Protein AF-A0A1E1KGR1-F1 (afdb_monomer)

Sequence (133 aa):
MHYTGIPYPMNTPFLPKNTVVKKYLQGYAKELEYRNLIKYIYNITAVESCYYNASGGKALGDGNLGKWPIKFNNGKTFFGECSFWDAVVVAVGTFTQQHKVLIVEGGPSYWEMSRDVAEVSSGKKLGFCQGCK

Organism: NCBI:txid914238

Secondary structure (DSSP, 8-state):
---TT-PPPTT--SS--HHHHHHHHHHHHHHHHHTT---TT-EEEEE---PPPTT----S-GGGTT-EEEEEE-SS-SSPEEEEES-------STTS---------SHHHHHHHHHHHHH--S--PPP-----

Solvent-accessible surface area (backbone atoms only — not comparable to full-atom values): 9107 Å² total; per-residue (Å²): 144,63,59,90,97,48,76,74,65,87,90,63,55,98,80,62,56,67,72,56,54,51,51,51,54,51,60,63,43,48,61,44,47,74,71,62,73,61,71,83,70,56,48,75,76,47,77,46,80,66,76,81,53,102,82,77,76,77,75,69,60,90,89,48,75,78,27,35,43,37,32,31,38,64,85,82,54,95,65,68,47,76,47,76,32,85,74,85,86,90,82,83,70,76,84,79,62,78,65,88,79,83,83,93,67,93,56,76,65,42,66,54,54,54,50,62,48,50,77,73,29,92,64,82,85,76,75,86,81,89,70,86,125

Nearest PDB structures (foldseek):
  3l0x-assembly1_A  TM=2.646E-01  e=8.113E-01  Saccharomyces cerevisiae
  8p0w-assembly1_B  TM=2.230E-01  e=1.891E+00  Homo sapiens

Mean predicted aligned error: 14.58 Å

InterPro domains:
  IPR036188 FAD/NAD(P)-binding domain superfamily [G3DSA:3.50.50.60] (1-106)

Foldseek 3Di:
DDPVPQDQDPPQDPDHDVVSVVVSVVVVCVVVVVVVVDDPQKAFDDWDFDDDDPVGDDDPDPVQPQWIWTWTDNPPDPDTDIDTHNDDDDDPDPLPDQDDDDDDDDDPVCVVVVVVVCVSHPDDPDDDDPDPD

pLDDT: mean 73.52, std 15.31, range [38.25, 93.12]

Structure (mmCIF, N/CA/C/O backbone):
data_AF-A0A1E1KGR1-F1
#
_entry.id   AF-A0A1E1KGR1-F1
#
loop_
_atom_site.group_PDB
_atom_site.id
_atom_site.type_symbol
_atom_site.label_atom_id
_atom_site.label_alt_id
_atom_site.label_comp_id
_atom_site.label_asym_id
_atom_site.label_entity_id
_atom_site.label_seq_id
_atom_site.pdbx_PDB_ins_code
_atom_site.Cartn_x
_atom_site.Cartn_y
_atom_site.Cartn_z
_atom_site.occupancy
_atom_site.B_iso_or_equiv
_atom_site.auth_seq_id
_atom_site.auth_comp_id
_atom_site.auth_asym_id
_atom_site.auth_atom_id
_atom_site.pdbx_PDB_model_num
ATOM 1 N N . MET A 1 1 ? -16.578 -8.519 7.960 1.00 78.50 1 MET A N 1
ATOM 2 C CA . MET A 1 1 ? -15.601 -7.987 6.983 1.00 78.50 1 MET A CA 1
ATOM 3 C C . MET A 1 1 ? -14.172 -8.344 7.402 1.00 78.50 1 MET A C 1
ATOM 5 O O . MET A 1 1 ? -13.396 -7.456 7.713 1.00 78.50 1 MET A O 1
ATOM 9 N N . HIS A 1 2 ? -13.820 -9.629 7.457 1.00 86.94 2 HIS A N 1
ATOM 10 C CA . HIS A 1 2 ? -12.437 -10.058 7.701 1.00 86.94 2 HIS A CA 1
ATOM 11 C C . HIS A 1 2 ? -11.959 -10.905 6.519 1.00 86.94 2 HIS A C 1
ATOM 13 O O . HIS A 1 2 ? -12.783 -11.516 5.837 1.00 86.94 2 HIS A O 1
ATOM 19 N N . TYR A 1 3 ? -10.652 -10.938 6.272 1.00 88.44 3 TYR A N 1
ATOM 20 C CA . TYR A 1 3 ? -10.059 -11.852 5.303 1.00 88.44 3 TYR A CA 1
ATOM 21 C C . TYR A 1 3 ? -10.188 -13.295 5.783 1.00 88.44 3 TYR A C 1
ATOM 23 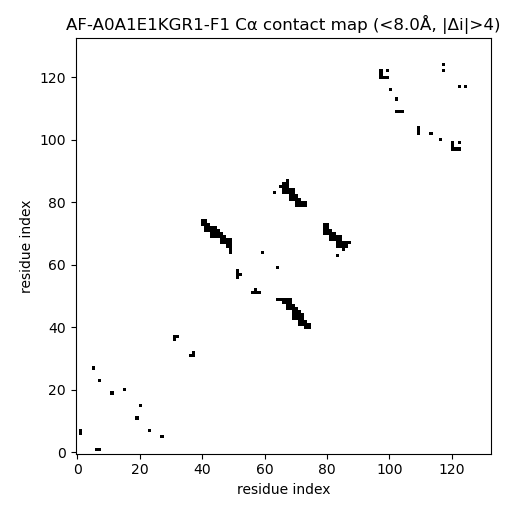O O . TYR A 1 3 ? -10.034 -13.587 6.970 1.00 88.44 3 TYR A O 1
ATOM 31 N N . THR A 1 4 ? -10.463 -14.208 4.854 1.00 90.00 4 THR A N 1
ATOM 32 C CA . THR A 1 4 ? -10.519 -15.642 5.156 1.00 90.00 4 THR A CA 1
ATOM 33 C C . THR A 1 4 ? -9.199 -16.090 5.785 1.00 90.00 4 THR A C 1
ATOM 35 O O . THR A 1 4 ? -8.130 -15.776 5.271 1.00 90.00 4 THR A O 1
ATOM 38 N N . GLY A 1 5 ? -9.275 -16.784 6.923 1.00 88.50 5 GLY A N 1
ATOM 39 C CA . GLY A 1 5 ? -8.099 -17.240 7.675 1.00 88.50 5 GLY A CA 1
ATOM 40 C C . GLY A 1 5 ? -7.472 -16.201 8.613 1.00 88.50 5 GLY A C 1
ATOM 41 O O . GLY A 1 5 ? -6.570 -16.551 9.366 1.00 88.50 5 GLY A O 1
ATOM 42 N N . ILE A 1 6 ? -7.955 -14.954 8.627 1.00 89.56 6 ILE A N 1
ATOM 43 C CA . ILE A 1 6 ? -7.427 -13.887 9.490 1.00 89.56 6 ILE A CA 1
ATOM 44 C C . ILE A 1 6 ? -8.600 -13.239 10.229 1.00 89.56 6 ILE A C 1
ATOM 46 O O . ILE A 1 6 ? -9.134 -12.227 9.771 1.00 89.56 6 ILE A O 1
ATOM 50 N N . PRO A 1 7 ? -9.069 -13.824 11.342 1.00 90.88 7 PRO A N 1
ATOM 51 C CA . PRO A 1 7 ? -10.241 -13.320 12.042 1.00 90.88 7 PRO A CA 1
ATOM 52 C C . PRO A 1 7 ? -9.948 -11.997 12.759 1.00 90.88 7 PRO A C 1
ATOM 54 O O . PRO A 1 7 ? -8.811 -11.683 13.115 1.00 90.88 7 PRO A O 1
ATOM 57 N N . TYR A 1 8 ? -11.003 -11.222 13.012 1.00 91.19 8 TYR A N 1
ATOM 58 C CA . TYR A 1 8 ? -10.920 -10.120 13.969 1.00 91.19 8 TYR A CA 1
ATOM 59 C C . TYR A 1 8 ? -10.604 -10.644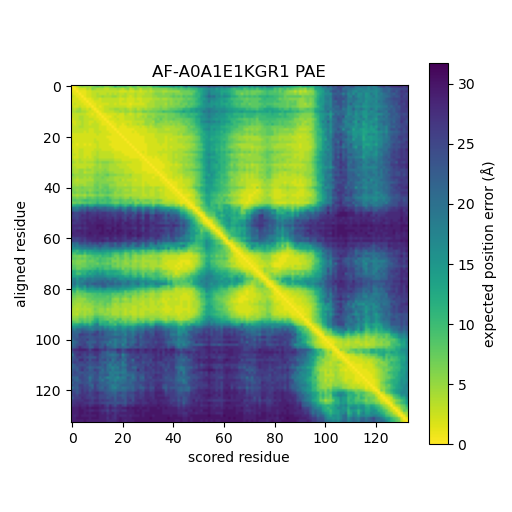 15.382 1.00 91.19 8 TYR A C 1
ATOM 61 O O . TYR A 1 8 ? -10.932 -11.791 15.695 1.00 91.19 8 TYR A O 1
ATOM 69 N N . PRO A 1 9 ? -10.032 -9.804 16.267 1.00 88.88 9 PRO A N 1
ATOM 70 C CA . PRO A 1 9 ? -9.876 -10.145 17.677 1.00 88.88 9 PRO A CA 1
ATOM 71 C C . PRO A 1 9 ? -11.204 -10.560 18.319 1.00 88.88 9 PRO A C 1
ATOM 73 O O . PRO A 1 9 ? -12.262 -10.014 17.980 1.00 88.88 9 PRO A O 1
ATOM 76 N N . MET A 1 10 ? -11.142 -11.481 19.285 1.00 87.56 10 MET A N 1
ATOM 77 C CA . MET A 1 10 ? -12.308 -11.861 20.087 1.00 87.56 10 MET A CA 1
ATOM 78 C C . MET A 1 10 ? -12.955 -10.615 20.711 1.00 87.56 10 MET A C 1
ATOM 80 O O . MET A 1 10 ? -12.261 -9.679 21.107 1.00 87.56 10 MET A O 1
ATOM 84 N N . ASN A 1 11 ? -14.288 -10.602 20.778 1.00 89.31 11 ASN A N 1
ATOM 85 C CA . ASN A 1 11 ? -15.113 -9.483 21.264 1.00 89.31 11 ASN A CA 1
ATOM 86 C C . ASN A 1 11 ? -15.129 -8.228 20.373 1.00 89.31 11 ASN A C 1
ATOM 88 O O . ASN A 1 11 ? -15.604 -7.174 20.798 1.00 89.31 11 ASN A O 1
ATOM 92 N N . THR A 1 12 ? -14.654 -8.316 19.127 1.00 89.94 12 THR A N 1
ATOM 93 C CA . THR A 1 12 ? -14.889 -7.244 18.151 1.00 89.94 12 THR A CA 1
ATOM 94 C C . THR A 1 12 ? -16.391 -7.157 17.845 1.00 89.94 12 THR A C 1
ATOM 96 O O . THR A 1 12 ? -16.984 -8.175 17.483 1.00 89.94 12 THR A O 1
ATOM 99 N N . PRO A 1 13 ? -17.031 -5.980 17.978 1.00 89.44 13 PRO A N 1
ATOM 100 C CA . PRO A 1 13 ? -18.452 -5.834 17.678 1.00 89.44 13 PRO A CA 1
ATOM 101 C C . PRO A 1 13 ? -18.732 -6.117 16.198 1.00 89.44 13 PRO A C 1
ATOM 103 O O . PRO A 1 13 ? -17.868 -5.911 15.346 1.00 89.44 13 PRO A O 1
ATOM 106 N N . PHE A 1 14 ? -19.962 -6.540 15.890 1.00 87.94 14 PHE A N 1
ATOM 107 C CA . PHE A 1 14 ? -20.380 -6.879 14.523 1.00 87.94 14 PHE A CA 1
ATOM 108 C C . PHE A 1 14 ? -20.143 -5.729 13.526 1.00 87.94 14 PHE A C 1
ATOM 110 O O . PHE A 1 14 ? -19.708 -5.963 12.399 1.00 87.94 14 PHE A O 1
ATOM 117 N N . LEU A 1 15 ? -20.356 -4.486 13.973 1.00 90.06 15 LEU A N 1
ATOM 118 C CA . LEU A 1 15 ? -19.995 -3.260 13.261 1.00 90.06 15 LEU A CA 1
ATOM 119 C C . LEU A 1 15 ? -18.818 -2.575 13.980 1.00 90.06 15 LEU A C 1
ATOM 121 O O . LEU A 1 15 ? -19.029 -1.790 14.910 1.00 90.06 15 LEU A O 1
ATOM 125 N N . PRO A 1 16 ? -17.564 -2.890 13.610 1.00 88.69 16 PRO A N 1
ATOM 126 C CA . PRO A 1 16 ? -16.391 -2.317 14.253 1.00 88.69 16 PRO A CA 1
ATOM 127 C C . PRO A 1 16 ? -16.209 -0.838 13.911 1.00 88.69 16 PRO A C 1
ATOM 129 O O . PRO A 1 16 ? -16.403 -0.406 12.778 1.00 88.69 16 PRO A O 1
ATOM 132 N N . LYS A 1 17 ? -15.737 -0.062 14.894 1.00 88.75 17 LYS A N 1
ATOM 133 C CA . LYS A 1 17 ? -15.252 1.306 14.657 1.00 88.75 17 LYS A CA 1
ATOM 134 C C . LYS A 1 17 ? -14.082 1.281 13.665 1.00 88.75 17 LYS A C 1
ATOM 136 O O . LYS A 1 17 ? -13.270 0.354 13.691 1.00 88.75 17 LYS A O 1
ATOM 141 N N . ASN A 1 18 ? -13.920 2.346 12.876 1.00 85.88 18 ASN A N 1
ATOM 142 C CA . ASN A 1 18 ? -12.824 2.474 11.902 1.00 85.88 18 ASN A CA 1
ATOM 143 C C . ASN A 1 18 ? -11.433 2.250 12.537 1.00 85.88 18 ASN A C 1
ATOM 145 O O . ASN A 1 18 ? -10.554 1.628 11.951 1.00 85.88 18 ASN A O 1
ATOM 149 N N . THR A 1 19 ? -11.246 2.657 13.797 1.00 89.75 19 THR A N 1
ATOM 150 C CA . THR A 1 19 ? -10.003 2.415 14.548 1.00 89.75 19 THR A CA 1
ATOM 151 C C . THR A 1 19 ? -9.665 0.930 14.708 1.00 89.75 19 THR A C 1
ATOM 153 O O . THR A 1 19 ? -8.490 0.566 14.658 1.00 89.75 19 THR A O 1
ATOM 156 N N . VAL A 1 20 ? -10.668 0.064 14.870 1.00 91.00 20 VAL A N 1
ATOM 157 C CA . VAL A 1 20 ? -10.488 -1.391 14.974 1.00 91.00 20 VAL A CA 1
ATOM 158 C C . VAL A 1 20 ? -10.170 -1.986 13.604 1.00 91.00 20 VAL A C 1
ATOM 160 O O . VAL A 1 20 ? -9.236 -2.778 13.488 1.00 91.00 20 VAL A O 1
ATOM 163 N N . VAL A 1 21 ? -10.875 -1.546 12.556 1.00 90.50 21 VAL A N 1
ATOM 164 C CA . VAL A 1 21 ? -10.615 -1.966 11.167 1.00 90.50 21 VAL A CA 1
ATOM 165 C C . VAL A 1 21 ? -9.192 -1.595 10.742 1.00 90.50 21 VAL A C 1
ATOM 167 O O . VAL A 1 21 ? -8.461 -2.442 10.232 1.00 90.50 21 VAL A O 1
ATOM 170 N N . LYS A 1 22 ? -8.756 -0.365 11.032 1.00 90.69 22 LYS A N 1
ATOM 171 C CA . LYS A 1 22 ? -7.397 0.108 10.743 1.00 90.69 22 LYS A CA 1
ATOM 172 C C . LYS A 1 22 ? -6.335 -0.740 11.444 1.00 90.69 22 LYS A C 1
ATOM 174 O O . LYS A 1 22 ? -5.383 -1.163 10.797 1.00 90.69 22 LYS A O 1
ATOM 179 N N . LYS A 1 23 ? -6.508 -1.033 12.740 1.00 91.00 23 LYS A N 1
ATOM 180 C CA . LYS A 1 23 ? -5.577 -1.891 13.497 1.00 91.00 23 LYS A CA 1
ATOM 181 C C . LYS A 1 23 ? -5.511 -3.311 12.936 1.00 91.00 23 LYS A C 1
ATOM 183 O O . LYS A 1 23 ? -4.427 -3.877 12.855 1.00 91.00 23 LYS A O 1
ATOM 188 N N . TYR A 1 24 ? -6.651 -3.868 12.537 1.00 93.12 24 TYR A N 1
ATOM 189 C CA . TYR A 1 24 ? -6.722 -5.181 11.903 1.00 93.12 24 TYR A CA 1
ATOM 190 C C . TYR A 1 24 ? -5.943 -5.223 10.577 1.00 93.12 24 TYR A C 1
ATOM 192 O O . TYR A 1 24 ? -5.085 -6.086 10.402 1.00 93.12 24 TYR A O 1
ATOM 200 N N . LEU A 1 25 ? -6.161 -4.246 9.688 1.00 92.12 25 LEU A N 1
ATOM 201 C CA . LEU A 1 25 ? -5.440 -4.152 8.411 1.00 92.12 25 LEU A CA 1
ATOM 202 C C . LEU A 1 25 ? -3.936 -3.913 8.605 1.00 92.12 25 LEU A C 1
ATOM 204 O O . LEU A 1 25 ? -3.125 -4.506 7.900 1.00 92.12 25 LEU A O 1
ATOM 208 N N . GLN A 1 26 ? -3.553 -3.092 9.586 1.00 91.31 26 GLN A N 1
ATOM 209 C CA . GLN A 1 26 ? -2.147 -2.904 9.952 1.00 91.31 26 GLN A CA 1
ATOM 210 C C . GLN A 1 26 ? -1.520 -4.203 10.464 1.00 91.31 26 GLN A C 1
ATOM 212 O O . GLN A 1 26 ? -0.399 -4.525 10.092 1.00 91.31 26 GLN A O 1
ATOM 217 N N . GLY A 1 27 ? -2.244 -4.969 11.286 1.00 89.88 27 GLY A N 1
ATOM 218 C CA . GLY A 1 27 ? -1.798 -6.282 11.752 1.00 89.88 27 GLY A CA 1
ATOM 219 C C . GLY A 1 27 ? -1.533 -7.247 10.599 1.00 89.88 27 GLY A C 1
ATOM 220 O O . GLY A 1 27 ? -0.494 -7.899 10.591 1.00 89.88 27 GLY A O 1
ATOM 221 N N . TYR A 1 28 ? -2.422 -7.270 9.605 1.00 88.94 28 TYR A N 1
ATOM 222 C CA . TYR A 1 28 ? -2.235 -8.045 8.378 1.00 88.94 28 TYR A CA 1
ATOM 223 C C . TYR A 1 28 ? -1.010 -7.587 7.568 1.00 88.94 28 TYR A C 1
ATOM 225 O O . TYR A 1 28 ? -0.215 -8.409 7.119 1.00 88.94 28 TYR A O 1
ATOM 233 N N . ALA A 1 29 ? -0.818 -6.274 7.420 1.00 90.75 29 ALA A N 1
ATOM 234 C CA . ALA A 1 29 ? 0.279 -5.720 6.631 1.00 90.75 29 ALA A CA 1
ATOM 235 C C . ALA A 1 29 ? 1.671 -5.964 7.244 1.00 90.75 29 ALA A C 1
ATOM 237 O O . ALA A 1 29 ? 2.644 -6.014 6.494 1.00 90.75 29 ALA A O 1
ATOM 238 N N . LYS A 1 30 ? 1.785 -6.169 8.567 1.00 90.44 30 LYS A N 1
ATOM 239 C CA . LYS A 1 30 ? 3.078 -6.364 9.258 1.00 90.44 30 LYS A CA 1
ATOM 240 C C . LYS A 1 30 ? 3.946 -7.457 8.644 1.00 90.44 30 LYS A C 1
ATOM 242 O O . LYS A 1 30 ? 5.160 -7.304 8.562 1.00 90.44 30 LYS A O 1
ATOM 247 N N . GLU A 1 31 ? 3.349 -8.568 8.224 1.00 87.19 31 GLU A N 1
ATOM 248 C CA . GLU A 1 31 ? 4.114 -9.655 7.612 1.00 87.19 31 GLU A CA 1
ATOM 249 C C . GLU A 1 31 ? 4.658 -9.252 6.231 1.00 87.19 31 GLU A C 1
ATOM 251 O O . GLU A 1 31 ? 5.801 -9.555 5.888 1.00 87.19 31 GLU A O 1
ATOM 256 N N . LEU A 1 32 ? 3.863 -8.515 5.453 1.00 88.88 32 LEU A N 1
ATOM 257 C CA . LEU A 1 32 ? 4.254 -7.999 4.140 1.00 88.88 32 LEU A CA 1
ATOM 258 C C . LEU A 1 32 ? 5.355 -6.933 4.258 1.00 88.88 32 LEU A C 1
ATOM 260 O O . LEU A 1 32 ? 6.273 -6.895 3.435 1.00 88.88 32 LEU A O 1
ATOM 264 N N . GLU A 1 33 ? 5.289 -6.101 5.301 1.00 91.38 33 GLU A N 1
ATOM 265 C CA . GLU A 1 33 ? 6.341 -5.147 5.669 1.00 91.38 33 GLU A CA 1
ATOM 266 C C . GLU A 1 33 ? 7.631 -5.866 6.066 1.00 91.38 33 GLU A C 1
ATOM 268 O O . GLU A 1 33 ? 8.700 -5.522 5.564 1.00 91.38 33 GLU A O 1
ATOM 273 N N . TYR A 1 34 ? 7.537 -6.894 6.916 1.00 90.56 34 TYR A N 1
ATOM 274 C CA . TYR A 1 34 ? 8.688 -7.688 7.350 1.00 90.56 34 TYR A CA 1
ATOM 275 C C . TYR A 1 34 ? 9.391 -8.370 6.167 1.00 90.56 34 TYR A C 1
ATOM 277 O O . TYR A 1 34 ? 10.618 -8.387 6.091 1.00 90.56 34 TYR A O 1
ATOM 285 N N . ARG A 1 35 ? 8.616 -8.859 5.190 1.00 91.50 35 ARG A N 1
ATOM 286 C CA . ARG A 1 35 ? 9.123 -9.421 3.925 1.00 91.50 35 ARG A CA 1
ATOM 287 C C . ARG A 1 35 ? 9.635 -8.359 2.942 1.00 91.50 35 ARG A C 1
ATOM 289 O O . ARG A 1 35 ? 10.060 -8.708 1.844 1.00 91.50 35 ARG A O 1
ATOM 296 N N . ASN A 1 36 ? 9.602 -7.078 3.315 1.00 89.75 36 ASN A N 1
ATOM 297 C CA . ASN A 1 36 ? 10.087 -5.950 2.520 1.00 89.75 36 ASN A CA 1
ATOM 298 C C . ASN A 1 36 ? 9.378 -5.791 1.157 1.00 89.75 36 ASN A C 1
ATOM 300 O O . ASN A 1 36 ? 9.956 -5.247 0.210 1.00 89.75 36 ASN A O 1
ATOM 304 N N . LEU A 1 37 ? 8.127 -6.263 1.065 1.00 89.00 37 LEU A N 1
ATOM 305 C CA . LEU A 1 37 ? 7.296 -6.183 -0.143 1.00 89.00 37 LEU A CA 1
ATOM 306 C C . LEU A 1 37 ? 6.617 -4.815 -0.287 1.00 89.00 37 LEU A C 1
ATOM 308 O O . LEU A 1 37 ? 6.289 -4.401 -1.395 1.00 89.00 37 LEU A O 1
ATOM 312 N N . ILE A 1 38 ? 6.422 -4.101 0.824 1.00 89.25 38 ILE A N 1
ATOM 313 C CA . ILE A 1 38 ? 5.813 -2.769 0.843 1.00 89.25 38 ILE A CA 1
ATOM 314 C C . ILE A 1 38 ? 6.917 -1.711 0.889 1.00 89.25 38 ILE A C 1
ATOM 316 O O . ILE A 1 38 ? 7.755 -1.704 1.791 1.00 89.25 38 ILE A O 1
ATOM 320 N N . LYS A 1 39 ? 6.903 -0.791 -0.080 1.00 87.38 39 LYS A N 1
ATOM 321 C CA . LYS A 1 39 ? 7.821 0.353 -0.141 1.00 87.38 39 LYS A CA 1
ATOM 322 C C . LYS A 1 39 ? 7.065 1.642 0.161 1.00 87.38 39 LYS A C 1
ATOM 324 O O . LYS A 1 39 ? 6.311 2.146 -0.666 1.00 87.38 39 LYS A O 1
ATOM 329 N N . TYR A 1 40 ? 7.270 2.173 1.362 1.00 87.81 40 TYR A N 1
ATOM 330 C CA . TYR A 1 40 ? 6.683 3.442 1.789 1.00 87.81 40 TYR A CA 1
ATOM 331 C C . TYR A 1 40 ? 7.395 4.642 1.171 1.00 87.81 40 TYR A C 1
ATOM 333 O O . TYR A 1 40 ? 8.608 4.607 0.988 1.00 87.81 40 TYR A O 1
ATOM 341 N N . ILE A 1 41 ? 6.651 5.732 0.944 1.00 85.88 41 ILE A N 1
ATOM 342 C CA . ILE A 1 41 ? 7.169 6.992 0.373 1.00 85.88 41 ILE A CA 1
ATOM 343 C C . ILE A 1 41 ? 7.585 6.821 -1.104 1.00 85.88 41 ILE A C 1
ATOM 345 O O . ILE A 1 41 ? 8.388 7.578 -1.621 1.00 85.88 41 ILE A O 1
ATOM 349 N N . TYR A 1 42 ? 7.025 5.836 -1.812 1.00 86.25 42 TYR A N 1
ATOM 350 C CA . TYR A 1 42 ? 7.188 5.684 -3.261 1.00 86.25 42 TYR A CA 1
ATOM 351 C C . TYR A 1 42 ? 5.886 6.105 -3.931 1.00 86.25 42 TYR A C 1
ATOM 353 O O . TYR A 1 42 ? 4.909 5.357 -3.937 1.00 86.25 42 TYR A O 1
ATOM 361 N N . ASN A 1 43 ? 5.855 7.323 -4.464 1.00 86.44 43 ASN A N 1
ATOM 362 C CA . ASN A 1 43 ? 4.702 7.807 -5.208 1.00 86.44 43 ASN A CA 1
ATOM 363 C C . ASN A 1 43 ? 4.811 7.357 -6.667 1.00 86.44 43 ASN A C 1
ATOM 365 O O . ASN A 1 43 ? 5.694 7.826 -7.387 1.00 86.44 43 ASN A O 1
ATOM 369 N N . ILE A 1 44 ? 3.931 6.454 -7.099 1.00 87.00 44 ILE A N 1
ATOM 370 C CA . ILE A 1 44 ? 3.867 6.011 -8.495 1.00 87.00 44 ILE A CA 1
ATOM 371 C C . ILE A 1 44 ? 3.270 7.140 -9.336 1.00 87.00 44 ILE A C 1
ATOM 373 O O . ILE A 1 44 ? 2.140 7.561 -9.103 1.00 87.00 44 ILE A O 1
ATOM 377 N N . THR A 1 45 ? 4.027 7.638 -10.312 1.00 84.50 45 THR A N 1
ATOM 378 C CA . THR A 1 45 ? 3.617 8.770 -11.157 1.00 84.50 45 THR A CA 1
ATOM 379 C C . THR A 1 45 ? 3.047 8.323 -12.493 1.00 84.50 45 THR A C 1
ATOM 381 O O . THR A 1 45 ? 2.151 8.981 -13.018 1.00 84.50 45 THR A O 1
ATOM 384 N N . ALA A 1 46 ? 3.539 7.212 -13.044 1.00 80.69 46 ALA A N 1
ATOM 385 C CA . ALA A 1 46 ? 3.025 6.656 -14.286 1.00 80.69 46 ALA A CA 1
ATOM 386 C C . ALA A 1 46 ? 3.235 5.141 -14.358 1.00 80.69 46 ALA A C 1
ATOM 388 O O . ALA A 1 46 ? 4.266 4.614 -13.934 1.00 80.69 46 ALA A O 1
ATOM 389 N N . VAL A 1 47 ? 2.256 4.470 -14.959 1.00 81.25 47 VAL A N 1
ATOM 390 C CA . VAL A 1 47 ? 2.334 3.081 -15.412 1.00 81.25 47 VAL A CA 1
ATOM 391 C C . VAL A 1 47 ? 2.135 3.132 -16.918 1.00 81.25 47 VAL A C 1
ATOM 393 O O . VAL A 1 47 ? 1.036 3.419 -17.390 1.00 81.25 47 VAL A O 1
ATOM 396 N N . GLU A 1 48 ? 3.210 2.939 -17.672 1.00 72.88 48 GLU A N 1
ATOM 397 C CA . GLU A 1 48 ? 3.173 3.016 -19.132 1.00 72.88 48 GLU A CA 1
ATOM 398 C C . GLU A 1 48 ? 3.174 1.595 -19.702 1.00 72.88 48 GLU A C 1
ATOM 400 O O . GLU A 1 48 ? 3.915 0.732 -19.242 1.00 72.88 48 GLU A O 1
ATOM 405 N N . SER A 1 49 ? 2.330 1.328 -20.699 1.00 60.25 49 SER A N 1
ATOM 406 C CA . SER A 1 49 ? 2.433 0.094 -21.479 1.00 60.25 49 SER A CA 1
ATOM 407 C C . SER A 1 49 ? 3.515 0.292 -22.538 1.00 60.25 49 SER A C 1
ATOM 409 O O . SER A 1 49 ? 3.411 1.203 -23.363 1.00 60.25 49 SER A O 1
ATOM 411 N N . CYS A 1 50 ? 4.565 -0.529 -22.528 1.00 55.38 50 CYS A N 1
ATOM 412 C CA . CYS A 1 50 ? 5.526 -0.555 -23.627 1.00 55.38 50 CYS A CA 1
ATOM 413 C C . CYS A 1 50 ? 4.882 -1.222 -24.853 1.00 55.38 50 CYS A C 1
ATOM 415 O O . CYS A 1 50 ? 4.807 -2.445 -24.920 1.00 55.38 50 CYS A O 1
ATOM 417 N N . TYR A 1 51 ? 4.459 -0.432 -25.842 1.00 48.12 51 TYR A N 1
ATOM 418 C CA . TYR A 1 51 ? 4.185 -0.939 -27.189 1.00 48.12 51 TYR A CA 1
ATOM 419 C C . TYR A 1 51 ? 5.431 -0.784 -28.062 1.00 48.12 51 TYR A C 1
ATOM 421 O O . TYR A 1 51 ? 5.944 0.322 -28.231 1.00 48.12 51 TYR A O 1
ATOM 429 N N . TYR A 1 52 ? 5.895 -1.892 -28.640 1.00 46.47 52 TYR A N 1
ATOM 430 C CA . TYR A 1 52 ? 6.853 -1.872 -29.743 1.00 46.47 52 TYR A CA 1
ATOM 431 C C . TYR A 1 52 ? 6.092 -1.581 -31.037 1.00 46.47 52 TYR A C 1
ATOM 433 O O . TYR A 1 52 ? 5.082 -2.214 -31.336 1.00 46.47 52 TYR A O 1
ATOM 441 N N . ASN A 1 53 ? 6.564 -0.611 -31.809 1.00 43.88 53 ASN A N 1
ATOM 442 C CA . ASN A 1 53 ? 6.039 -0.263 -33.122 1.00 43.88 53 ASN A CA 1
ATOM 443 C C . ASN A 1 53 ? 6.722 -1.106 -34.214 1.00 43.88 53 ASN A C 1
ATOM 445 O O . ASN A 1 53 ? 7.917 -1.392 -34.144 1.00 43.88 53 ASN A O 1
ATOM 449 N N . ALA A 1 54 ? 5.957 -1.458 -35.254 1.00 44.72 54 ALA A N 1
ATOM 450 C CA . ALA A 1 54 ? 6.362 -2.310 -36.382 1.00 44.72 54 ALA A CA 1
ATOM 451 C C . ALA A 1 54 ? 7.526 -1.755 -37.240 1.00 44.72 54 ALA A C 1
ATOM 453 O O . ALA A 1 54 ? 7.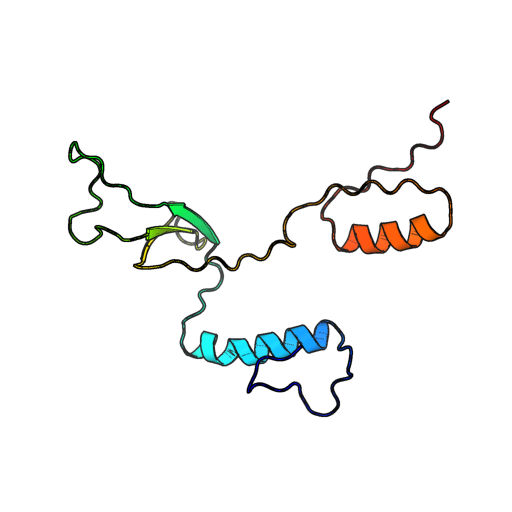991 -2.419 -38.159 1.00 44.72 54 ALA A O 1
ATOM 454 N N . SER A 1 55 ? 8.011 -0.553 -36.920 1.00 54.22 55 SER A N 1
ATOM 455 C CA . SER A 1 55 ? 9.148 0.133 -37.548 1.00 54.22 55 SER A CA 1
ATOM 456 C C . SER A 1 55 ? 10.388 0.199 -36.635 1.00 54.22 55 SER A C 1
ATOM 458 O O . SER A 1 55 ? 11.311 0.957 -36.918 1.00 54.22 55 SER A O 1
ATOM 460 N N . GLY A 1 56 ? 10.412 -0.557 -35.527 1.00 47.66 56 GLY A N 1
ATOM 461 C CA . GLY A 1 56 ? 11.633 -0.861 -34.765 1.00 47.66 56 GLY A CA 1
ATOM 462 C C . GLY A 1 56 ? 12.217 0.263 -33.898 1.00 47.66 56 GLY A C 1
ATOM 463 O O . GLY A 1 56 ? 13.408 0.231 -33.606 1.00 47.66 56 GLY A O 1
ATOM 464 N N . GLY A 1 57 ? 11.425 1.253 -33.468 1.00 48.97 57 GLY A N 1
ATOM 465 C CA . GLY A 1 57 ? 11.932 2.402 -32.705 1.00 48.97 57 GLY A CA 1
ATOM 466 C C . GLY A 1 57 ? 11.077 2.845 -31.513 1.00 48.97 57 GLY A C 1
ATOM 467 O O . GLY A 1 57 ? 10.301 3.787 -31.645 1.00 48.97 57 GLY A O 1
ATOM 468 N N . LYS A 1 58 ? 11.292 2.215 -30.346 1.00 48.31 58 LYS A N 1
ATOM 469 C CA . LYS A 1 58 ? 11.726 2.825 -29.064 1.00 48.31 58 LYS A CA 1
ATOM 470 C C . LYS A 1 58 ? 12.096 1.680 -28.108 1.00 48.31 58 LYS A C 1
ATOM 472 O O . LYS A 1 58 ? 11.303 1.244 -27.281 1.00 48.31 58 LYS A O 1
ATOM 477 N N . ALA A 1 59 ? 13.307 1.154 -28.279 1.00 49.31 59 ALA A N 1
ATOM 478 C CA . ALA A 1 59 ? 13.853 0.093 -27.444 1.00 49.31 59 ALA A CA 1
ATOM 479 C C . ALA A 1 59 ? 14.319 0.671 -26.099 1.00 49.31 59 ALA A C 1
ATOM 481 O O . ALA A 1 59 ? 15.375 1.292 -26.003 1.00 49.31 59 ALA A O 1
ATOM 482 N N . LEU A 1 60 ? 13.553 0.442 -25.033 1.00 53.75 60 LEU A N 1
ATOM 483 C CA . LEU A 1 60 ? 14.202 0.163 -23.753 1.00 53.75 60 LEU A CA 1
ATOM 484 C C . LEU A 1 60 ? 14.815 -1.222 -23.975 1.00 53.75 60 LEU A C 1
ATOM 486 O O . LEU A 1 60 ? 14.060 -2.143 -24.268 1.00 53.75 60 LEU A O 1
ATOM 490 N N . GLY A 1 61 ? 16.152 -1.289 -24.022 1.00 51.50 61 GLY A N 1
ATOM 491 C CA . GLY A 1 61 ? 16.945 -2.359 -24.649 1.00 51.50 61 GLY A CA 1
ATOM 492 C C . GLY A 1 61 ? 16.407 -3.784 -24.483 1.00 51.50 61 GLY A C 1
ATOM 493 O O . GLY A 1 61 ? 15.741 -4.086 -23.497 1.00 51.50 61 GLY A O 1
ATOM 494 N N . ASP A 1 62 ? 16.731 -4.642 -25.451 1.00 53.66 62 ASP A N 1
ATOM 495 C CA . ASP A 1 62 ? 16.171 -5.976 -25.756 1.00 53.66 62 ASP A CA 1
ATOM 496 C C . ASP A 1 62 ? 15.764 -6.901 -24.581 1.00 53.66 62 ASP A C 1
ATOM 498 O O . ASP A 1 62 ? 14.952 -7.800 -24.768 1.00 53.66 62 ASP A O 1
ATOM 502 N N . GLY A 1 63 ? 16.239 -6.688 -23.351 1.00 56.28 63 GLY A N 1
ATOM 503 C CA . GLY A 1 63 ? 15.834 -7.435 -22.151 1.00 56.28 63 GLY A CA 1
ATOM 504 C C . GLY A 1 63 ? 14.520 -7.006 -21.468 1.00 56.28 63 GLY A C 1
ATOM 505 O O . GLY A 1 63 ? 14.135 -7.629 -20.475 1.00 56.28 63 GLY A O 1
ATOM 506 N N . ASN A 1 64 ? 13.835 -5.954 -21.941 1.00 61.56 64 ASN A N 1
ATOM 507 C CA . ASN A 1 64 ? 12.605 -5.425 -21.314 1.00 61.56 64 ASN A CA 1
ATOM 508 C C . ASN A 1 64 ? 11.356 -5.468 -22.217 1.00 61.56 64 ASN A C 1
ATOM 510 O O . ASN A 1 64 ? 10.327 -4.875 -21.882 1.00 61.56 64 ASN A O 1
ATOM 514 N N . LEU A 1 65 ? 11.435 -6.208 -23.327 1.00 64.25 65 LEU A N 1
ATOM 515 C CA . LEU A 1 65 ? 10.299 -6.548 -24.186 1.00 64.25 65 LEU A CA 1
ATOM 516 C C . LEU A 1 65 ? 9.166 -7.182 -23.364 1.00 64.25 65 LEU A C 1
ATOM 518 O O . LEU A 1 65 ? 9.389 -8.131 -22.620 1.00 64.25 65 LEU A O 1
ATOM 522 N N . GLY A 1 66 ? 7.947 -6.649 -23.494 1.00 66.50 66 GLY A N 1
ATOM 523 C CA . GLY A 1 66 ? 6.752 -7.176 -22.820 1.00 66.50 66 GLY A CA 1
ATOM 524 C C . GLY A 1 66 ? 6.588 -6.785 -21.347 1.00 66.50 66 GLY A C 1
ATOM 525 O O . GLY A 1 66 ? 5.636 -7.239 -20.716 1.00 66.50 66 GLY A O 1
ATOM 526 N N . LYS A 1 67 ? 7.466 -5.936 -20.799 1.00 78.31 67 LYS A N 1
ATOM 527 C CA . LYS A 1 67 ? 7.367 -5.454 -19.414 1.00 78.31 67 LYS A CA 1
ATOM 528 C C . LYS A 1 67 ? 6.653 -4.109 -19.310 1.00 78.31 67 LYS A C 1
ATOM 530 O O . LYS A 1 67 ? 6.630 -3.306 -20.241 1.00 78.31 67 LYS A O 1
ATOM 535 N N . TRP A 1 68 ? 6.125 -3.848 -18.123 1.00 78.25 68 TRP A N 1
ATOM 536 C CA . TRP A 1 68 ? 5.496 -2.602 -17.712 1.00 78.25 68 TRP A CA 1
ATOM 537 C 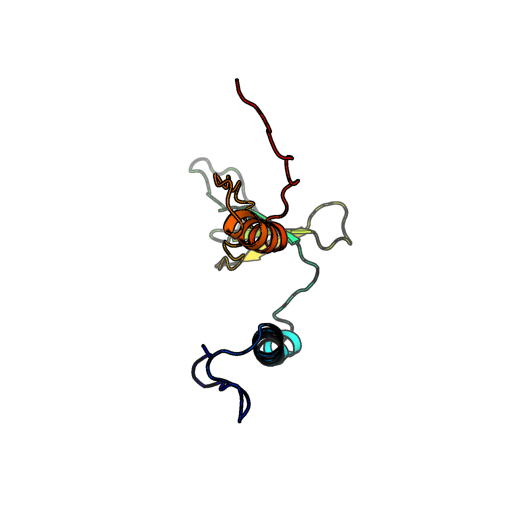C . TRP A 1 68 ? 6.509 -1.701 -16.998 1.00 78.25 68 TRP A C 1
ATOM 539 O O . TRP A 1 68 ? 6.913 -2.015 -15.872 1.00 78.25 68 TRP A O 1
ATOM 549 N N . PRO A 1 69 ? 6.945 -0.588 -17.611 1.00 81.19 69 PRO A N 1
ATOM 550 C CA . PRO A 1 69 ? 7.681 0.457 -16.915 1.00 81.19 69 PRO A CA 1
ATOM 551 C C . PRO A 1 69 ? 6.792 1.193 -15.905 1.00 81.19 69 PRO A C 1
ATOM 553 O O . PRO A 1 69 ? 5.734 1.738 -16.233 1.00 81.19 69 PRO A O 1
ATOM 556 N N . ILE A 1 70 ? 7.280 1.261 -14.672 1.00 84.19 70 ILE A N 1
ATOM 557 C CA . ILE A 1 70 ? 6.669 1.962 -13.548 1.00 84.19 70 ILE A CA 1
ATOM 558 C C . ILE A 1 70 ? 7.580 3.109 -13.159 1.00 84.19 70 ILE A C 1
ATOM 560 O O . ILE A 1 70 ? 8.686 2.885 -12.655 1.00 84.19 70 ILE A O 1
ATOM 564 N N . LYS A 1 71 ? 7.100 4.332 -13.382 1.00 84.00 71 LYS A N 1
ATOM 565 C CA . LYS A 1 71 ? 7.774 5.553 -12.947 1.00 84.00 71 LYS A CA 1
ATOM 566 C C . LYS A 1 71 ? 7.306 5.918 -11.553 1.00 84.00 71 LYS A C 1
ATOM 568 O O . LYS A 1 71 ? 6.106 5.901 -11.266 1.00 84.00 71 LYS A O 1
ATOM 573 N N . PHE A 1 72 ? 8.247 6.265 -10.691 1.00 85.19 72 PHE A N 1
ATOM 574 C CA . PHE A 1 72 ? 7.948 6.632 -9.317 1.00 85.19 72 PHE A CA 1
ATOM 575 C C . PHE A 1 72 ? 8.898 7.704 -8.794 1.00 85.19 72 PHE A C 1
ATOM 577 O O . PHE A 1 72 ? 9.993 7.917 -9.311 1.00 85.19 72 PHE A O 1
ATOM 584 N N . ASN A 1 73 ? 8.457 8.397 -7.752 1.00 85.31 73 ASN A N 1
ATOM 585 C CA . ASN A 1 73 ? 9.241 9.392 -7.038 1.00 85.31 73 ASN A CA 1
ATOM 586 C C . ASN A 1 73 ? 9.320 8.997 -5.560 1.00 85.31 73 ASN A C 1
ATOM 588 O O . ASN A 1 73 ? 8.289 8.789 -4.918 1.00 85.31 73 ASN A O 1
ATOM 592 N N . ASN A 1 74 ? 10.540 8.890 -5.037 1.00 81.19 74 ASN A N 1
ATOM 593 C CA . ASN A 1 74 ? 10.823 8.538 -3.645 1.00 81.19 74 ASN A CA 1
ATOM 594 C C . ASN A 1 74 ? 11.287 9.737 -2.788 1.00 81.19 74 ASN A C 1
ATOM 596 O O . ASN A 1 74 ? 11.729 9.558 -1.653 1.00 81.19 74 ASN A O 1
ATOM 600 N N . GLY A 1 75 ? 11.240 10.955 -3.341 1.00 78.69 75 GLY A N 1
ATOM 601 C CA . GLY A 1 75 ? 11.677 12.196 -2.698 1.00 78.69 75 GLY A CA 1
ATOM 602 C C . GLY A 1 75 ? 13.195 12.355 -2.551 1.00 78.69 75 GLY A C 1
ATOM 603 O O . GLY A 1 75 ? 13.637 13.396 -2.070 1.00 78.69 75 GLY A O 1
ATOM 604 N N . LYS A 1 76 ? 13.998 11.358 -2.945 1.00 77.12 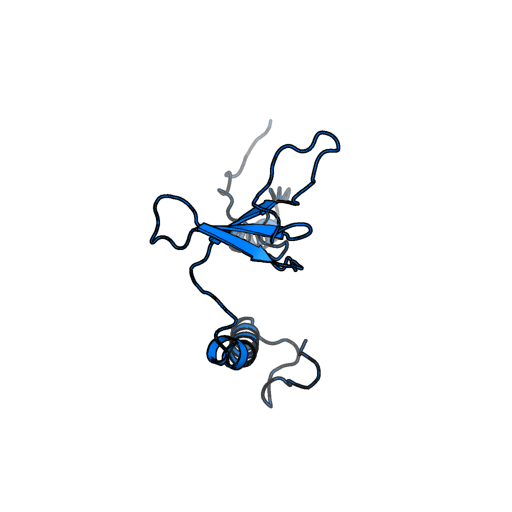76 LYS A N 1
ATOM 605 C CA . LYS A 1 76 ? 15.469 11.390 -2.852 1.00 77.12 76 LYS A CA 1
ATOM 606 C C . LYS A 1 76 ? 16.127 11.832 -4.154 1.00 77.1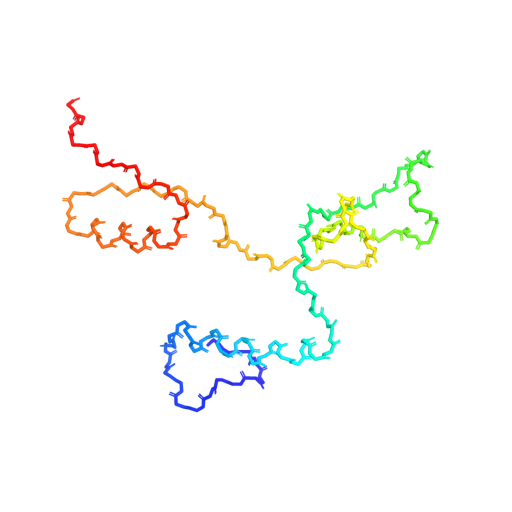2 76 LYS A C 1
ATOM 608 O O . LYS A 1 76 ? 17.192 12.441 -4.128 1.00 77.12 76 LYS A O 1
ATOM 613 N N . THR A 1 77 ? 15.503 11.520 -5.282 1.00 67.75 77 THR A N 1
ATOM 614 C CA . THR A 1 77 ? 16.006 11.797 -6.627 1.00 67.75 77 THR A CA 1
ATOM 615 C C . THR A 1 77 ? 15.169 12.885 -7.298 1.00 67.75 77 THR A C 1
ATOM 617 O O . THR A 1 77 ? 13.941 12.846 -7.301 1.00 67.75 77 THR A O 1
ATOM 620 N N . PHE A 1 78 ? 15.840 13.902 -7.852 1.00 59.12 78 PHE A N 1
ATOM 621 C CA . PHE A 1 78 ? 15.176 15.003 -8.566 1.00 59.12 78 PHE A CA 1
ATOM 622 C C . PHE A 1 78 ? 14.577 14.536 -9.901 1.00 59.12 78 PHE A C 1
ATOM 624 O O . PHE A 1 78 ? 13.530 15.011 -10.334 1.00 59.12 78 PHE A O 1
ATOM 631 N N . PHE A 1 79 ? 15.232 13.562 -10.532 1.00 60.81 79 PHE A N 1
ATOM 632 C CA . PHE A 1 79 ? 14.735 12.865 -11.708 1.00 60.81 79 PHE A CA 1
ATOM 633 C C . PHE A 1 79 ? 14.055 11.577 -11.241 1.00 60.81 79 PHE A C 1
ATOM 635 O O . PHE A 1 79 ? 14.684 10.774 -10.560 1.00 60.81 79 PHE A O 1
ATOM 642 N N . GLY A 1 80 ? 12.770 11.408 -11.565 1.00 66.50 80 GLY A N 1
ATOM 643 C CA . GLY A 1 80 ? 12.000 10.227 -11.167 1.00 66.50 80 GLY A CA 1
ATOM 644 C C . GLY A 1 80 ? 12.667 8.917 -11.598 1.00 66.50 80 GLY A C 1
ATOM 645 O O . GLY A 1 80 ? 13.339 8.850 -12.627 1.00 66.50 80 GLY A O 1
ATOM 646 N N . GLU A 1 81 ? 12.471 7.874 -10.801 1.00 78.12 81 GLU A N 1
ATOM 647 C CA . GLU A 1 81 ? 13.045 6.548 -11.022 1.00 78.12 81 GLU A CA 1
ATOM 648 C C . GLU A 1 81 ? 12.093 5.673 -11.852 1.00 78.12 81 GLU A C 1
ATOM 650 O O . GLU A 1 81 ? 10.890 5.935 -11.928 1.00 78.12 81 GLU A O 1
ATOM 655 N N . CYS A 1 82 ? 12.634 4.636 -12.500 1.00 78.12 82 CYS A N 1
ATOM 656 C CA . CYS A 1 82 ? 11.876 3.711 -13.341 1.00 78.12 82 CYS A CA 1
ATOM 657 C C . CYS A 1 82 ? 12.241 2.256 -13.019 1.00 78.12 82 CYS A C 1
ATOM 659 O O . CYS A 1 82 ? 13.417 1.927 -12.869 1.00 78.12 82 CYS A O 1
ATOM 661 N N . SER A 1 83 ? 11.236 1.384 -12.945 1.00 82.38 83 SER A N 1
ATOM 662 C CA . SER A 1 83 ? 11.402 -0.068 -12.771 1.00 82.38 83 SER A CA 1
ATOM 663 C C . SER A 1 83 ? 10.528 -0.841 -13.758 1.00 82.38 83 SER A C 1
ATOM 665 O O . SER A 1 83 ? 9.490 -0.335 -14.167 1.00 82.38 83 SER A O 1
ATOM 667 N N . PHE A 1 84 ? 10.933 -2.053 -14.143 1.00 84.06 84 PHE A N 1
ATOM 668 C CA . PHE A 1 84 ? 10.230 -2.874 -15.137 1.00 84.06 84 PHE A CA 1
ATOM 669 C C . PHE A 1 84 ? 9.656 -4.132 -14.496 1.00 84.06 84 PHE A C 1
ATOM 671 O O . PHE A 1 84 ? 10.388 -4.864 -13.831 1.00 84.06 84 PHE A O 1
ATOM 678 N N . TRP A 1 85 ? 8.373 -4.394 -14.741 1.00 83.06 85 TRP A N 1
ATOM 679 C CA . TRP A 1 85 ? 7.640 -5.508 -14.138 1.00 83.06 85 TRP A CA 1
ATOM 680 C C . TRP A 1 85 ? 6.874 -6.306 -15.186 1.00 83.06 85 TRP A C 1
ATOM 682 O O . TRP A 1 85 ? 6.340 -5.733 -16.130 1.00 83.06 85 TRP A O 1
ATOM 692 N N . ASP A 1 86 ? 6.771 -7.619 -15.013 1.00 83.38 86 ASP A N 1
ATOM 693 C CA . ASP A 1 86 ? 6.021 -8.472 -15.946 1.00 83.38 86 ASP A CA 1
ATOM 694 C C . ASP A 1 86 ? 4.500 -8.265 -15.822 1.00 83.38 86 ASP A C 1
ATOM 696 O O . ASP A 1 86 ? 3.755 -8.429 -16.785 1.00 83.38 86 ASP A O 1
ATOM 700 N N . ALA A 1 87 ? 4.032 -7.847 -14.643 1.00 83.88 87 ALA A N 1
ATOM 701 C CA . ALA A 1 87 ? 2.631 -7.556 -14.372 1.00 83.88 87 ALA A CA 1
ATOM 702 C C . ALA A 1 87 ? 2.476 -6.412 -13.365 1.00 83.88 87 ALA A C 1
ATOM 704 O O . ALA A 1 87 ? 3.348 -6.166 -12.531 1.00 83.88 87 ALA A O 1
ATOM 705 N N . VAL A 1 88 ? 1.325 -5.740 -13.425 1.00 85.38 88 VAL A N 1
ATOM 706 C CA . VAL A 1 88 ? 0.973 -4.626 -12.539 1.00 85.38 88 VAL A CA 1
ATOM 707 C C . VAL A 1 88 ? -0.443 -4.832 -12.021 1.00 85.38 88 VAL A C 1
ATOM 709 O O . VAL A 1 88 ? -1.370 -5.039 -12.800 1.00 85.38 88 VAL A O 1
ATOM 712 N N . VAL A 1 89 ? -0.616 -4.736 -10.703 1.00 86.94 89 VAL A N 1
ATOM 713 C CA . VAL A 1 89 ? -1.930 -4.734 -10.050 1.00 86.94 89 VAL A CA 1
ATOM 714 C C . VAL A 1 89 ? -2.167 -3.351 -9.454 1.00 86.94 89 VAL A C 1
ATOM 716 O O . VAL A 1 89 ? -1.377 -2.875 -8.641 1.00 86.94 89 VAL A O 1
ATOM 719 N N . VAL A 1 90 ? -3.255 -2.694 -9.861 1.00 84.94 90 VAL A N 1
ATOM 720 C CA . VAL A 1 90 ? -3.593 -1.334 -9.417 1.00 84.94 90 VAL A CA 1
ATOM 721 C C . VAL A 1 90 ? -4.598 -1.398 -8.266 1.00 84.94 90 VAL A C 1
ATOM 723 O O . VAL A 1 90 ? -5.724 -1.852 -8.446 1.00 84.94 90 VAL A O 1
ATOM 726 N N . ALA A 1 91 ? -4.199 -0.911 -7.087 1.00 87.00 91 ALA A N 1
ATOM 727 C CA . ALA A 1 91 ? -5.000 -0.950 -5.856 1.00 87.00 91 ALA A CA 1
ATOM 728 C C . ALA A 1 91 ? -5.061 0.418 -5.139 1.00 87.00 91 ALA A C 1
ATOM 730 O O . ALA A 1 91 ? -4.909 0.506 -3.925 1.00 87.00 91 ALA A O 1
ATOM 731 N N . VAL A 1 92 ? -5.269 1.507 -5.892 1.00 80.62 92 VAL A N 1
ATOM 732 C CA . VAL A 1 92 ? -5.257 2.896 -5.371 1.00 80.62 92 VAL A CA 1
ATOM 733 C C . VAL A 1 92 ? -6.537 3.321 -4.634 1.00 80.62 92 VAL A C 1
ATOM 735 O O . VAL A 1 92 ? -6.578 4.397 -4.040 1.00 80.62 92 VAL A O 1
ATOM 738 N N . GLY A 1 93 ? -7.573 2.476 -4.640 1.00 75.06 93 GLY A N 1
ATOM 739 C CA . GLY A 1 93 ? -8.907 2.822 -4.146 1.00 75.06 93 GLY A CA 1
ATOM 740 C C . GLY A 1 93 ? -9.607 3.867 -5.029 1.00 75.06 93 GLY A C 1
ATOM 741 O O . GLY A 1 93 ? -8.974 4.628 -5.752 1.00 75.06 93 GLY A O 1
ATOM 742 N N . THR A 1 94 ? -10.938 3.901 -4.996 1.00 70.88 94 THR A N 1
ATOM 743 C CA . THR A 1 94 ? -11.750 4.861 -5.775 1.00 70.88 94 THR A CA 1
ATOM 744 C C . THR A 1 94 ? -12.227 6.052 -4.944 1.00 70.88 94 THR A C 1
ATOM 746 O O . THR A 1 94 ? -12.620 7.075 -5.494 1.00 70.88 94 THR A O 1
ATOM 749 N N . PHE A 1 95 ? -12.133 5.956 -3.614 1.00 60.22 95 PHE A N 1
ATOM 750 C CA . PHE A 1 95 ? -12.616 6.962 -2.661 1.00 60.22 95 PHE A CA 1
ATOM 751 C C . PHE A 1 95 ? -11.759 8.237 -2.589 1.00 60.22 95 PHE A C 1
ATOM 753 O O . PHE A 1 95 ? -12.073 9.148 -1.832 1.00 60.22 95 PHE A O 1
ATOM 760 N N . THR A 1 96 ? -10.664 8.309 -3.347 1.00 54.34 96 THR A N 1
ATOM 761 C CA . THR A 1 96 ? -9.789 9.489 -3.435 1.00 54.34 96 THR A CA 1
ATOM 762 C C . THR A 1 96 ? -10.245 10.488 -4.497 1.00 54.34 96 THR A C 1
ATOM 764 O O . THR A 1 96 ? -9.692 11.587 -4.576 1.00 54.34 96 THR A O 1
ATOM 767 N N . GLN A 1 97 ? -11.256 10.150 -5.306 1.00 52.75 97 GLN A N 1
ATOM 768 C CA . GLN A 1 97 ? -11.848 11.107 -6.232 1.00 52.75 97 GLN A CA 1
ATOM 769 C C . GLN A 1 97 ? -12.637 12.159 -5.448 1.00 52.75 97 GLN A C 1
ATOM 771 O O . GLN A 1 97 ? -13.568 11.857 -4.705 1.00 52.75 97 GLN A O 1
ATOM 776 N N . GLN A 1 98 ? -12.252 13.422 -5.617 1.00 55.81 98 GLN A N 1
ATOM 777 C CA . GLN A 1 98 ? -13.000 14.550 -5.079 1.00 55.81 98 GLN A CA 1
ATOM 778 C C . GLN A 1 98 ? -14.357 14.626 -5.779 1.00 55.81 98 GLN A C 1
ATOM 780 O O . GLN A 1 98 ? -14.463 15.099 -6.911 1.00 55.81 98 GLN A O 1
ATOM 785 N N . HIS A 1 99 ? -15.408 14.170 -5.108 1.00 57.59 99 HIS A N 1
ATOM 786 C CA . HIS A 1 99 ? -16.769 14.353 -5.589 1.00 57.59 99 HIS A CA 1
ATOM 787 C C . HIS A 1 99 ? -17.261 15.758 -5.225 1.00 57.59 99 HIS A C 1
ATOM 789 O O . HIS A 1 99 ? -17.179 16.189 -4.075 1.00 57.59 99 HIS A O 1
ATOM 795 N N . LYS A 1 100 ? -17.783 16.486 -6.219 1.00 61.88 100 LYS A N 1
ATOM 796 C CA . LYS A 1 100 ? -18.522 17.733 -5.993 1.00 61.88 100 LYS A CA 1
ATOM 797 C C . LYS A 1 100 ? -19.947 17.360 -5.597 1.00 61.88 100 LYS A C 1
ATOM 799 O O . LYS A 1 100 ? -20.720 16.928 -6.445 1.00 61.88 100 LYS A O 1
ATOM 804 N N . VAL A 1 101 ? -20.271 17.498 -4.315 1.00 64.62 101 VAL A N 1
ATOM 805 C CA . VAL A 1 101 ? -21.604 17.195 -3.780 1.00 64.62 101 VAL A CA 1
ATOM 806 C C . VAL A 1 101 ? -22.380 18.500 -3.612 1.00 64.62 101 VAL A C 1
ATOM 808 O O . VAL A 1 101 ? -21.925 19.405 -2.916 1.00 64.62 101 VAL A O 1
ATOM 811 N N . LEU A 1 102 ? -23.546 18.599 -4.255 1.00 67.56 102 LEU A N 1
ATOM 812 C CA . LEU A 1 102 ? -24.509 19.678 -4.039 1.00 67.56 102 LEU A CA 1
ATOM 813 C C . LEU A 1 102 ? -25.649 19.137 -3.173 1.00 67.56 102 LEU A C 1
ATOM 815 O O . LEU A 1 102 ? -26.378 18.248 -3.603 1.00 67.56 102 LEU A O 1
ATOM 819 N N . ILE A 1 103 ? -25.800 19.676 -1.964 1.00 66.69 103 ILE A N 1
ATOM 820 C CA . ILE A 1 103 ? -26.925 19.365 -1.075 1.00 66.69 103 ILE A CA 1
ATOM 821 C C . ILE A 1 103 ? -27.954 20.486 -1.232 1.00 66.69 103 ILE A C 1
ATOM 823 O O . ILE A 1 103 ? -27.644 21.641 -0.941 1.00 66.69 103 ILE A O 1
ATOM 827 N N . VAL A 1 104 ? -29.159 20.159 -1.702 1.00 69.06 104 VAL A N 1
ATOM 828 C CA . VAL A 1 104 ? -30.251 21.12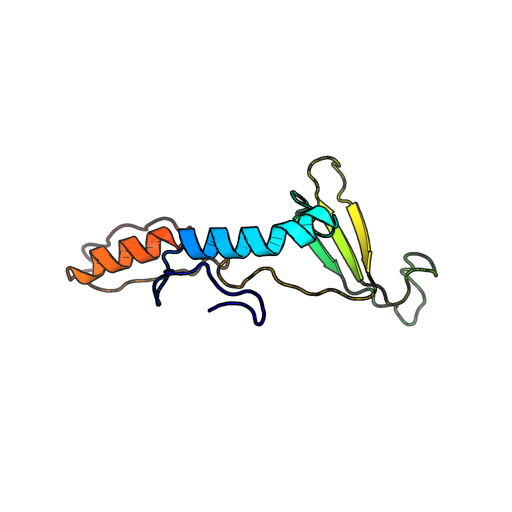5 -1.911 1.00 69.06 104 VAL A CA 1
ATOM 829 C C . VAL A 1 104 ? -31.350 20.868 -0.885 1.00 69.06 104 VAL A C 1
ATOM 831 O O . VAL A 1 104 ? -32.332 20.200 -1.181 1.00 69.06 104 VAL A O 1
ATOM 834 N N . GLU A 1 105 ? -31.175 21.380 0.333 1.00 60.72 105 GLU A N 1
ATOM 835 C CA . GLU A 1 105 ? -32.181 21.294 1.401 1.00 60.72 105 GLU A CA 1
ATOM 836 C C . GLU A 1 105 ? -32.112 22.508 2.343 1.00 60.72 105 GLU A C 1
ATOM 838 O O . GLU A 1 105 ? -31.044 23.082 2.554 1.00 60.72 105 GLU A O 1
ATOM 843 N N . GLY A 1 106 ? -33.255 22.889 2.929 1.00 64.62 106 GLY A N 1
ATOM 844 C CA . GLY A 1 106 ? -33.380 23.988 3.903 1.00 64.62 106 GLY A CA 1
ATOM 845 C C . GLY A 1 106 ? -33.735 23.548 5.332 1.00 64.62 106 GLY A C 1
ATOM 846 O O . GLY A 1 106 ? -34.038 24.398 6.166 1.00 64.62 106 GLY A O 1
ATOM 847 N N . GLY A 1 107 ? -33.752 22.238 5.607 1.00 73.50 107 GLY A N 1
ATOM 848 C CA . GLY A 1 107 ? -34.115 21.658 6.906 1.00 73.50 107 GLY A CA 1
ATOM 849 C C . GLY A 1 107 ? -32.909 21.287 7.785 1.00 73.50 107 GLY A C 1
ATOM 850 O O . GLY A 1 107 ? -31.767 21.394 7.346 1.00 73.50 107 GLY A O 1
ATOM 851 N N . PRO A 1 108 ? -33.123 20.816 9.028 1.00 67.75 108 PRO A N 1
ATOM 852 C CA . PRO A 1 108 ? -32.040 20.437 9.948 1.00 67.75 108 PRO A CA 1
ATOM 853 C C . PRO A 1 108 ? -31.128 19.315 9.420 1.00 67.75 108 PRO A C 1
ATOM 855 O O . PRO A 1 108 ? -29.932 19.319 9.709 1.00 67.75 108 PRO A O 1
ATOM 858 N N . SER A 1 109 ? -31.667 18.416 8.586 1.00 67.31 109 SER A N 1
ATOM 859 C CA . SER A 1 109 ? -30.944 17.334 7.893 1.00 67.31 109 SER A CA 1
ATOM 860 C C . SER A 1 109 ? -29.754 17.838 7.073 1.00 67.31 109 SER A C 1
ATOM 862 O O . SER A 1 109 ? -28.707 17.190 7.034 1.00 67.31 109 SER A O 1
ATOM 864 N N . TYR A 1 110 ? -29.862 19.035 6.485 1.00 75.25 110 TYR A N 1
ATOM 865 C CA . TYR A 1 110 ? -28.769 19.677 5.754 1.00 75.25 110 TYR A CA 1
ATOM 866 C C . TYR A 1 110 ? -27.525 19.872 6.630 1.00 75.25 110 TYR A C 1
ATOM 868 O O . TYR A 1 110 ? -26.404 19.657 6.170 1.00 75.25 110 TYR A O 1
ATOM 876 N N . TRP A 1 111 ? -27.688 20.281 7.891 1.00 67.06 111 TRP A N 1
ATOM 877 C CA . TRP A 1 111 ? -26.555 20.597 8.768 1.00 67.06 111 TRP A CA 1
ATOM 878 C C . TRP A 1 111 ? -25.789 19.363 9.237 1.00 67.06 111 TRP A C 1
ATOM 880 O O . TRP A 1 111 ? -24.595 19.459 9.531 1.00 67.06 111 TRP A O 1
ATOM 890 N N . GLU A 1 112 ? -26.461 18.221 9.316 1.00 69.94 112 GLU A N 1
ATOM 891 C CA . GLU A 1 112 ? -25.844 16.943 9.665 1.00 69.94 112 GLU A CA 1
ATOM 892 C C . GLU A 1 112 ? -25.177 16.333 8.432 1.00 69.94 112 GLU A C 1
ATOM 894 O O . GLU A 1 112 ? -23.964 16.133 8.431 1.00 69.94 112 GLU A O 1
ATOM 899 N N . MET A 1 113 ? -25.908 16.209 7.319 1.00 71.38 113 MET A N 1
ATOM 900 C CA . MET A 1 113 ? -25.348 15.657 6.081 1.00 71.38 113 MET A CA 1
ATOM 901 C C . MET A 1 113 ? -24.197 16.499 5.524 1.00 71.38 113 MET A C 1
ATOM 903 O O . MET A 1 113 ? -23.206 15.948 5.059 1.00 71.38 113 MET A O 1
ATOM 907 N N . SER A 1 114 ? -24.279 17.834 5.576 1.00 70.00 114 SER A N 1
ATOM 908 C CA . SER A 1 114 ? -23.186 18.691 5.089 1.00 70.00 114 SER A CA 1
ATOM 909 C C . SER A 1 114 ? -21.922 18.585 5.938 1.00 70.00 114 SER A C 1
ATOM 911 O O . SER A 1 114 ? -20.832 18.793 5.410 1.00 70.00 114 SER A O 1
ATOM 913 N N . ARG A 1 115 ? -22.046 18.253 7.227 1.00 69.75 115 ARG A N 1
ATOM 914 C CA . ARG A 1 115 ? -20.907 18.019 8.1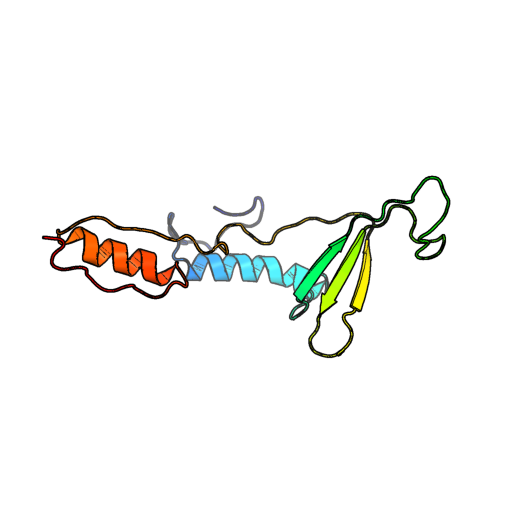22 1.00 69.75 115 ARG A CA 1
ATOM 915 C C . ARG A 1 115 ? -20.231 16.699 7.787 1.00 69.75 115 ARG A C 1
ATOM 917 O O . ARG A 1 115 ? -19.033 16.695 7.526 1.00 69.75 115 ARG A O 1
ATOM 924 N N . ASP A 1 116 ? -21.016 15.633 7.687 1.00 72.81 116 ASP A N 1
ATOM 925 C CA . ASP A 1 116 ? -20.512 14.292 7.391 1.00 72.81 116 ASP A CA 1
ATOM 926 C C . ASP A 1 116 ? -19.901 14.226 5.982 1.00 72.81 116 ASP A C 1
ATOM 928 O O . ASP A 1 116 ? -18.835 13.647 5.776 1.00 72.81 116 ASP A O 1
ATOM 932 N N . VAL A 1 117 ? -20.522 14.898 5.006 1.00 70.00 117 VAL A N 1
ATOM 933 C CA . VAL A 1 117 ? -19.996 15.012 3.637 1.00 70.00 117 VAL A CA 1
ATOM 934 C C . VAL A 1 117 ? -18.742 15.889 3.587 1.00 70.00 117 VAL A C 1
ATOM 936 O O . VAL A 1 117 ? -17.825 15.587 2.822 1.00 70.00 117 VAL A O 1
ATOM 939 N N . ALA A 1 11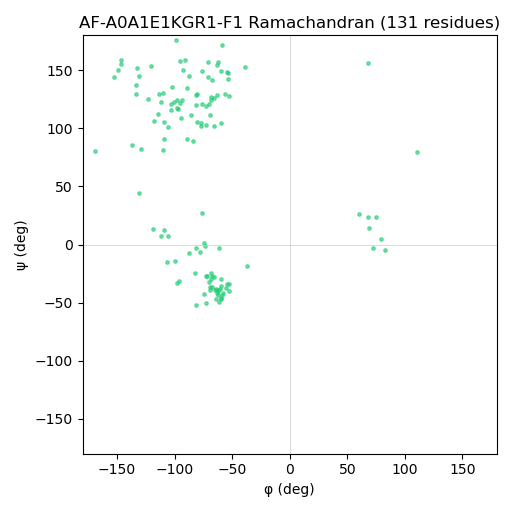8 ? -18.651 16.955 4.388 1.00 65.69 118 ALA A N 1
ATOM 940 C CA . ALA A 1 118 ? -17.455 17.801 4.441 1.00 65.69 118 ALA A CA 1
ATOM 941 C C . ALA A 1 118 ? -16.242 17.083 5.055 1.00 65.69 118 ALA A C 1
ATOM 943 O O . ALA A 1 118 ? -15.116 17.372 4.660 1.00 65.69 118 ALA A O 1
ATOM 944 N N . GLU A 1 119 ? -16.439 16.132 5.973 1.00 65.56 119 GLU A N 1
ATOM 945 C CA . GLU A 1 119 ? -15.332 15.336 6.529 1.00 65.56 119 GLU A CA 1
ATOM 946 C C . GLU A 1 119 ? -14.669 14.426 5.485 1.00 65.56 119 GLU A C 1
ATOM 948 O O . GLU A 1 119 ? -13.477 14.128 5.587 1.00 65.56 119 GLU A O 1
ATOM 953 N N . VAL A 1 120 ? -15.423 13.999 4.468 1.00 62.78 120 VAL A N 1
ATOM 954 C CA . VAL A 1 120 ? -14.950 13.052 3.444 1.00 62.78 120 VAL A CA 1
ATOM 955 C C . VAL A 1 120 ? -14.684 13.698 2.084 1.00 62.78 120 VAL A C 1
ATOM 957 O O . VAL A 1 120 ? -14.002 13.106 1.247 1.00 62.78 120 VAL A O 1
ATOM 960 N N . SER A 1 121 ? -15.174 14.917 1.850 1.00 59.59 121 SER A N 1
ATOM 961 C CA . SER A 1 121 ? -14.911 15.685 0.632 1.00 59.59 121 SER A CA 1
ATOM 962 C C . SER A 1 121 ? -13.876 16.776 0.906 1.00 59.59 121 SER A C 1
ATOM 964 O O . SER A 1 121 ? -14.074 17.676 1.711 1.00 59.59 121 SER A O 1
ATOM 966 N N . SER A 1 122 ? -12.746 16.747 0.198 1.00 56.78 122 SER A N 1
ATOM 967 C CA . SER A 1 122 ? -11.667 17.746 0.330 1.00 56.78 122 SER A CA 1
ATOM 968 C C . SER A 1 122 ? -11.992 19.091 -0.352 1.00 56.78 122 SER A C 1
ATOM 970 O O . SER A 1 122 ? -11.103 19.816 -0.800 1.00 56.78 122 SER A O 1
ATOM 972 N N . GLY A 1 123 ? -13.280 19.426 -0.461 1.00 56.69 123 GLY A N 1
ATOM 973 C CA . GLY A 1 123 ? -13.786 20.620 -1.128 1.00 56.69 123 GLY A CA 1
ATOM 974 C C . GLY A 1 123 ? -13.977 21.804 -0.178 1.00 56.69 123 GLY A C 1
ATOM 975 O O . GLY A 1 123 ? -14.295 21.655 0.998 1.00 56.69 123 GLY A O 1
ATOM 976 N N . LYS A 1 124 ? -13.832 23.024 -0.706 1.00 53.41 124 LYS A N 1
ATOM 977 C CA . LYS A 1 124 ? -14.205 24.254 0.004 1.00 53.41 124 LYS A CA 1
ATOM 978 C C . LYS A 1 124 ? -15.729 24.297 0.150 1.00 53.41 124 LYS A C 1
ATOM 980 O O . LYS A 1 124 ? -16.426 24.277 -0.863 1.00 53.41 124 LYS A O 1
ATOM 985 N N . LYS A 1 125 ? -16.244 24.420 1.380 1.00 57.31 125 LYS A N 1
ATOM 986 C CA . LYS A 1 125 ? -17.661 24.736 1.621 1.00 57.31 125 LYS A CA 1
ATOM 987 C C . LYS A 1 125 ? -17.967 26.080 0.960 1.00 57.31 125 LYS A C 1
ATOM 989 O O . LYS A 1 125 ? -17.542 27.129 1.444 1.00 57.31 125 LYS A O 1
ATOM 994 N N . LEU A 1 126 ? -18.653 26.048 -0.177 1.00 54.78 126 LEU A N 1
ATOM 995 C CA . LEU A 1 126 ? -19.203 27.251 -0.782 1.00 54.78 126 LEU A CA 1
ATOM 996 C C . LEU A 1 126 ? -20.445 27.602 0.036 1.00 54.78 126 LEU A C 1
ATOM 998 O O . LEU A 1 126 ? -21.303 26.754 0.266 1.00 54.78 126 LEU A O 1
ATOM 1002 N N . GLY A 1 127 ? -20.439 28.803 0.609 1.00 57.28 127 GLY A N 1
ATOM 1003 C CA . GLY A 1 127 ? -21.444 29.247 1.564 1.00 57.28 127 GLY A CA 1
ATOM 1004 C C . GLY A 1 127 ? -22.868 29.233 1.010 1.00 57.28 127 GLY A C 1
ATOM 1005 O O . GLY A 1 127 ? -23.123 29.032 -0.173 1.00 57.28 127 GLY A O 1
ATOM 1006 N N . PHE A 1 128 ? -23.799 29.461 1.924 1.00 51.03 128 PHE A N 1
ATOM 1007 C CA . PHE A 1 128 ? -25.231 29.479 1.685 1.00 51.03 128 PHE A CA 1
ATOM 1008 C C . PHE A 1 128 ? -25.628 30.604 0.714 1.00 51.03 128 PHE A C 1
ATOM 1010 O O . PHE A 1 128 ? -25.279 31.762 0.941 1.00 51.03 128 PHE A O 1
ATOM 1017 N N . CYS A 1 129 ? -26.380 30.287 -0.344 1.00 48.44 129 CYS A N 1
ATOM 1018 C CA . CYS A 1 129 ? -27.059 31.304 -1.143 1.00 48.44 129 CYS A CA 1
ATOM 1019 C C . CYS A 1 129 ? -28.445 31.540 -0.533 1.00 48.44 129 CYS A C 1
ATOM 1021 O O . CYS A 1 129 ? -29.408 30.838 -0.838 1.00 48.44 129 CYS A O 1
ATOM 1023 N N . GLN A 1 130 ? -28.534 32.499 0.388 1.00 46.19 130 GLN A N 1
ATOM 1024 C CA . GLN A 1 130 ? -29.812 32.963 0.918 1.00 46.19 130 GLN A CA 1
ATOM 1025 C C . GLN A 1 130 ? -30.368 34.011 -0.048 1.00 46.19 130 GLN A C 1
ATOM 1027 O O . GLN A 1 130 ? -30.081 35.198 0.074 1.00 46.19 130 GLN A O 1
ATOM 1032 N N . GLY A 1 131 ? -31.126 33.552 -1.043 1.00 50.78 131 GLY A N 1
ATOM 1033 C CA . GLY A 1 131 ? -31.844 34.426 -1.967 1.00 50.78 131 GLY A CA 1
ATOM 1034 C C . GLY A 1 131 ? -31.293 34.425 -3.388 1.00 50.78 131 GLY A C 1
ATOM 1035 O O . GLY A 1 131 ? -30.671 35.389 -3.823 1.00 50.78 131 GLY A O 1
ATOM 1036 N N . CYS A 1 132 ? -31.644 33.396 -4.155 1.00 38.66 132 CYS A N 1
ATOM 1037 C CA . CYS A 1 132 ? -32.061 33.659 -5.527 1.00 38.66 132 CYS A CA 1
ATOM 1038 C C . CYS A 1 132 ? -33.498 34.185 -5.431 1.00 38.66 132 CYS A C 1
ATOM 1040 O O . CYS A 1 132 ? -34.414 33.418 -5.136 1.00 38.66 132 CYS A O 1
ATOM 1042 N N . LYS A 1 133 ? -33.658 35.506 -5.548 1.00 38.25 133 LYS A N 1
ATOM 1043 C CA . LYS A 1 133 ? -34.929 36.070 -6.007 1.00 38.25 133 LYS A CA 1
ATOM 1044 C C . LYS A 1 133 ? -35.103 35.738 -7.481 1.00 38.25 133 LYS A C 1
ATOM 1046 O O . LYS A 1 133 ? -34.068 35.746 -8.185 1.00 38.25 133 LYS A O 1
#

Radius of gyration: 23.1 Å; Cα contacts (8 Å, |Δi|>4): 92; chains: 1; bounding box: 52×53×59 Å